Protein AF-A0A2N1YJS6-F1 (afdb_monomer)

Secondary structure (DSSP, 8-state):
-EEGGGSS-GGGHHHHHHHHHHHHHHHHHTTSEEEE-SSTTPPPEEEE-------TT-----------

Structure (mmCIF, N/CA/C/O backbone):
data_AF-A0A2N1YJS6-F1
#
_entry.id   AF-A0A2N1YJS6-F1
#
loop_
_atom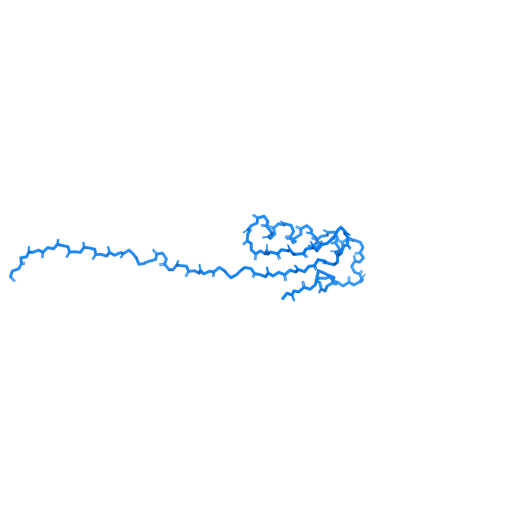_site.group_PDB
_atom_site.id
_atom_site.type_symbol
_atom_site.label_atom_id
_atom_site.label_alt_id
_atom_site.label_comp_id
_atom_site.label_asym_id
_atom_site.label_entity_id
_atom_site.label_seq_id
_atom_site.pdbx_PDB_ins_code
_atom_site.Cartn_x
_atom_site.Cartn_y
_atom_site.Cartn_z
_atom_site.occupancy
_atom_site.B_iso_or_equiv
_atom_site.auth_seq_id
_atom_site.auth_comp_id
_atom_site.auth_asym_id
_atom_site.auth_atom_id
_atom_site.pdbx_PDB_model_num
ATOM 1 N N . PHE A 1 1 ? -4.021 -7.696 7.336 1.00 89.06 1 PHE A N 1
ATOM 2 C CA . PHE A 1 1 ? -3.105 -6.735 6.695 1.00 89.06 1 PHE A CA 1
ATOM 3 C C . PHE A 1 1 ? -2.761 -7.243 5.307 1.00 89.06 1 PHE A C 1
ATOM 5 O O . PHE A 1 1 ? -2.631 -8.451 5.154 1.00 89.06 1 PHE A O 1
ATOM 12 N N . VAL A 1 2 ? -2.64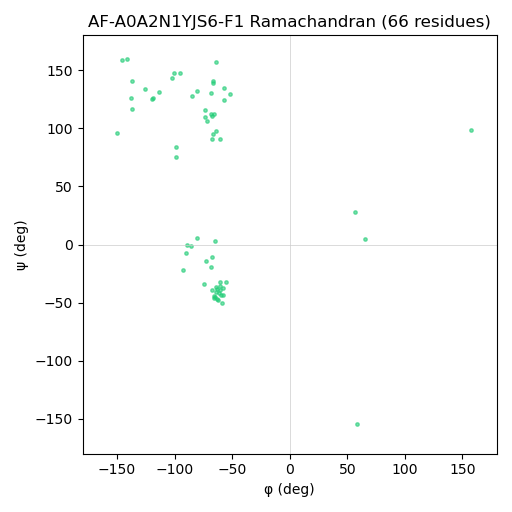9 -6.353 4.322 1.00 96.25 2 VAL A N 1
ATOM 13 C CA . VAL A 1 2 ? -2.300 -6.672 2.928 1.00 96.25 2 VAL A CA 1
ATOM 14 C C . VAL A 1 2 ? -0.996 -5.946 2.576 1.00 96.25 2 VAL A C 1
ATOM 16 O O . VAL A 1 2 ? -0.933 -4.736 2.796 1.00 96.25 2 VAL A O 1
ATOM 19 N N . PRO A 1 3 ? 0.054 -6.623 2.080 1.00 97.12 3 PRO A N 1
ATOM 20 C CA . PRO A 1 3 ? 1.280 -5.944 1.667 1.00 97.12 3 PRO A CA 1
ATOM 21 C C . PRO A 1 3 ? 1.050 -5.042 0.446 1.00 97.12 3 PRO A C 1
ATOM 23 O O . PRO A 1 3 ? 0.385 -5.434 -0.505 1.00 97.12 3 PRO A O 1
ATOM 26 N N . PHE A 1 4 ? 1.643 -3.848 0.420 1.00 97.50 4 PHE A N 1
ATOM 27 C CA . PHE A 1 4 ? 1.466 -2.895 -0.686 1.00 97.50 4 PHE A CA 1
ATOM 28 C C . PHE A 1 4 ? 1.874 -3.459 -2.055 1.00 97.50 4 PHE A C 1
ATOM 30 O O . PHE A 1 4 ? 1.205 -3.207 -3.052 1.00 97.50 4 PHE A O 1
ATOM 37 N N . PHE A 1 5 ? 2.944 -4.258 -2.111 1.00 95.56 5 PHE A N 1
ATOM 38 C CA . PHE A 1 5 ? 3.456 -4.811 -3.370 1.00 95.56 5 PHE A CA 1
ATOM 39 C C . PHE A 1 5 ? 2.514 -5.827 -4.032 1.00 95.56 5 PHE A C 1
ATOM 41 O O . PHE A 1 5 ? 2.742 -6.197 -5.177 1.00 95.56 5 PHE A O 1
ATOM 48 N N . THR A 1 6 ? 1.465 -6.286 -3.339 1.00 96.75 6 THR A N 1
ATOM 49 C CA . THR A 1 6 ? 0.452 -7.178 -3.922 1.00 96.75 6 THR A CA 1
ATOM 50 C C . THR A 1 6 ? -0.705 -6.414 -4.572 1.00 96.75 6 THR A C 1
ATOM 52 O O . THR A 1 6 ? -1.637 -7.046 -5.061 1.00 96.75 6 THR A O 1
ATOM 55 N N . LEU A 1 7 ? -0.694 -5.075 -4.539 1.00 96.69 7 LEU A N 1
ATOM 56 C CA . LEU A 1 7 ? -1.770 -4.221 -5.064 1.00 96.69 7 LEU A CA 1
ATOM 57 C C . LEU A 1 7 ? -1.591 -3.832 -6.538 1.00 96.69 7 LEU A C 1
ATOM 59 O O . LEU A 1 7 ? -2.493 -3.238 -7.118 1.00 96.69 7 LEU A O 1
ATOM 63 N N . PHE A 1 8 ? -0.450 -4.164 -7.132 1.00 96.12 8 PHE A N 1
ATOM 64 C CA . PHE A 1 8 ? -0.133 -3.922 -8.536 1.00 96.12 8 PHE A CA 1
ATOM 65 C C . PHE A 1 8 ? 0.632 -5.121 -9.093 1.00 96.12 8 PHE A C 1
ATOM 67 O O . PHE A 1 8 ? 1.215 -5.914 -8.347 1.00 96.12 8 PHE A O 1
ATOM 74 N N . ARG A 1 9 ? 0.641 -5.262 -10.415 1.00 96.88 9 ARG A N 1
ATOM 75 C CA . ARG A 1 9 ? 1.399 -6.297 -11.114 1.00 96.88 9 ARG A CA 1
ATOM 76 C C . ARG A 1 9 ? 2.756 -5.766 -11.582 1.00 96.88 9 ARG A C 1
ATOM 78 O O . ARG A 1 9 ? 2.855 -4.591 -11.945 1.00 96.88 9 ARG A O 1
ATOM 85 N N . PRO A 1 10 ? 3.807 -6.604 -11.632 1.00 94.56 10 PRO A N 1
ATOM 86 C CA . PRO A 1 10 ? 5.127 -6.182 -12.103 1.00 94.56 10 PRO A CA 1
ATOM 87 C C . PRO A 1 10 ? 5.124 -5.566 -13.512 1.00 94.56 10 PRO A C 1
ATOM 89 O O . PRO A 1 10 ? 5.906 -4.654 -13.781 1.00 94.56 10 PRO A O 1
ATOM 92 N N . GLU A 1 11 ? 4.232 -6.018 -14.398 1.00 97.69 11 GLU A N 1
ATOM 93 C CA . GLU A 1 11 ? 4.138 -5.562 -15.793 1.00 97.69 11 GLU A CA 1
ATOM 94 C C . GLU A 1 11 ? 3.664 -4.105 -15.919 1.00 97.69 11 GLU A C 1
ATOM 96 O O . GLU A 1 11 ? 3.906 -3.465 -16.941 1.00 97.69 11 GLU A O 1
ATOM 101 N N . GLU A 1 12 ? 3.037 -3.550 -14.878 1.00 96.44 12 GLU A N 1
ATOM 102 C CA . GLU A 1 12 ? 2.640 -2.137 -14.824 1.00 96.44 12 GLU A CA 1
ATOM 103 C C . GLU A 1 12 ? 3.849 -1.197 -14.638 1.00 96.44 12 GLU A C 1
ATOM 105 O O . GLU A 1 12 ? 3.755 0.024 -14.822 1.00 96.44 12 GLU A O 1
ATOM 110 N N . GLY A 1 13 ? 5.005 -1.760 -14.269 1.00 96.44 13 GLY A N 1
ATOM 111 C CA . GLY A 1 13 ? 6.258 -1.046 -14.090 1.00 96.44 13 GLY A CA 1
ATOM 112 C C . GLY A 1 13 ? 6.169 0.079 -13.057 1.00 96.44 13 GLY A C 1
ATOM 113 O O . GLY A 1 13 ? 5.344 0.091 -12.145 1.00 96.44 13 GLY A O 1
ATOM 114 N N . ARG A 1 14 ? 7.047 1.075 -13.202 1.00 97.44 14 ARG A N 1
ATOM 115 C CA . ARG A 1 14 ? 7.129 2.209 -12.264 1.00 97.44 14 ARG A CA 1
ATOM 116 C C . ARG A 1 14 ? 5.831 3.015 -12.189 1.00 97.44 14 ARG A C 1
ATOM 118 O O . ARG A 1 14 ? 5.527 3.558 -11.131 1.00 97.44 14 ARG A O 1
ATOM 125 N N . ALA A 1 15 ? 5.094 3.107 -13.295 1.00 97.75 15 ALA A N 1
ATOM 126 C CA . ALA A 1 15 ? 3.841 3.850 -13.347 1.00 97.75 15 ALA A CA 1
ATOM 127 C C . ALA A 1 15 ? 2.775 3.204 -12.450 1.00 97.75 15 ALA A C 1
ATOM 129 O O . ALA A 1 15 ? 2.179 3.911 -11.640 1.00 97.75 15 ALA A O 1
ATOM 130 N N . GLY A 1 16 ? 2.609 1.876 -12.515 1.00 97.38 16 GLY A N 1
ATOM 131 C CA . GLY A 1 16 ? 1.679 1.143 -11.646 1.00 97.38 16 GLY A CA 1
ATOM 132 C C . GLY A 1 16 ? 1.980 1.332 -10.163 1.00 97.38 16 GLY A C 1
ATOM 133 O O . GLY A 1 16 ? 1.081 1.638 -9.379 1.00 97.38 16 GLY A O 1
ATOM 134 N N . VAL A 1 17 ? 3.262 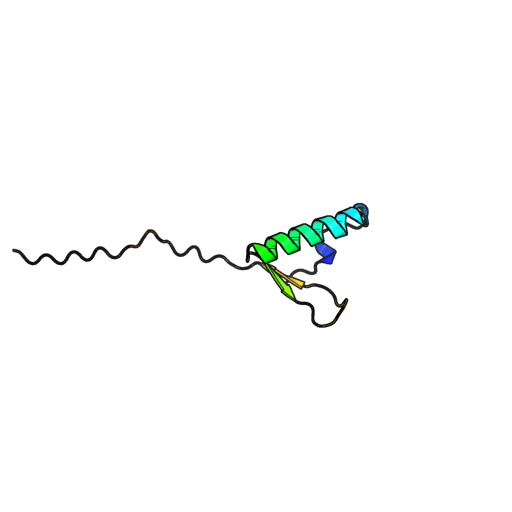1.269 -9.784 1.00 97.31 17 VAL A N 1
ATOM 135 C CA . VAL A 1 17 ? 3.700 1.512 -8.398 1.00 97.31 17 VAL A CA 1
ATOM 136 C C . VAL A 1 17 ? 3.299 2.911 -7.927 1.00 97.31 17 VAL A C 1
ATOM 138 O O . VAL A 1 17 ? 2.702 3.051 -6.863 1.00 97.31 17 VAL A O 1
ATOM 141 N N . VAL A 1 18 ? 3.613 3.949 -8.709 1.00 98.06 18 VAL A N 1
ATOM 142 C CA . VAL A 1 18 ? 3.349 5.347 -8.327 1.00 98.06 18 VAL A CA 1
ATOM 143 C C . VAL A 1 18 ? 1.850 5.627 -8.248 1.00 98.06 18 VAL A C 1
ATOM 145 O O . VAL A 1 18 ? 1.401 6.234 -7.279 1.00 98.06 18 VAL A O 1
ATOM 148 N N . VAL A 1 19 ? 1.067 5.161 -9.222 1.00 98.06 19 VAL A N 1
ATOM 149 C CA . VAL A 1 19 ? -0.390 5.358 -9.237 1.00 98.06 19 VAL A CA 1
ATOM 150 C C . VAL A 1 19 ? -1.047 4.635 -8.064 1.00 98.06 19 VAL A C 1
ATOM 152 O O . VAL A 1 19 ? -1.848 5.236 -7.353 1.00 98.06 19 VAL A O 1
ATOM 155 N N . THR A 1 20 ? -0.660 3.386 -7.803 1.00 97.94 20 THR A N 1
ATOM 156 C CA . THR A 1 20 ? -1.177 2.617 -6.663 1.00 97.94 20 THR A CA 1
ATOM 157 C C . THR A 1 20 ? -0.791 3.270 -5.341 1.00 97.94 20 THR A C 1
ATOM 159 O O . THR A 1 20 ? -1.604 3.340 -4.423 1.00 97.94 20 THR A O 1
ATOM 162 N N . PHE A 1 21 ? 0.426 3.813 -5.243 1.00 97.75 21 PHE A N 1
ATOM 163 C CA . PHE A 1 21 ? 0.863 4.545 -4.060 1.00 97.75 21 PHE A CA 1
ATOM 164 C C . PHE A 1 21 ? 0.009 5.795 -3.827 1.00 97.75 21 PHE A C 1
ATOM 166 O O . PHE A 1 21 ? -0.499 5.982 -2.726 1.00 97.75 21 PHE A O 1
ATOM 173 N N . ILE A 1 22 ? -0.232 6.602 -4.863 1.00 98.19 22 ILE A N 1
ATOM 174 C CA . ILE A 1 22 ? -1.100 7.786 -4.778 1.00 98.19 22 ILE A CA 1
ATOM 175 C C . ILE A 1 22 ? -2.538 7.397 -4.410 1.00 98.19 22 ILE A C 1
ATOM 177 O O . ILE A 1 22 ? -3.137 8.047 -3.558 1.00 98.19 22 ILE A O 1
ATOM 181 N N . ALA A 1 23 ? -3.080 6.323 -4.990 1.00 97.81 23 ALA A N 1
ATOM 182 C CA . ALA A 1 23 ? -4.416 5.835 -4.651 1.00 97.81 23 ALA A CA 1
ATOM 183 C C . ALA A 1 23 ? -4.517 5.458 -3.164 1.00 97.81 23 ALA A C 1
ATOM 185 O O . ALA A 1 23 ? -5.463 5.848 -2.486 1.00 97.81 23 ALA A O 1
ATOM 186 N N . VAL A 1 24 ? -3.508 4.764 -2.628 1.00 97.44 24 VAL A N 1
ATOM 187 C CA . VAL A 1 24 ? -3.431 4.439 -1.197 1.00 97.44 24 VAL A CA 1
ATOM 188 C C . VAL A 1 24 ? -3.310 5.702 -0.342 1.00 97.44 24 VAL A C 1
ATOM 190 O O . VAL A 1 24 ? -3.985 5.792 0.680 1.00 97.44 24 VAL A O 1
ATOM 193 N N . LEU A 1 25 ? -2.516 6.696 -0.756 1.00 97.81 25 LEU A N 1
ATOM 194 C CA . LEU A 1 25 ? -2.425 7.982 -0.054 1.00 97.81 25 LEU A CA 1
ATOM 195 C C . LEU A 1 25 ? -3.774 8.714 -0.010 1.00 97.81 25 LEU A C 1
ATOM 197 O O . LEU A 1 25 ? -4.124 9.269 1.032 1.00 97.81 25 LEU A O 1
ATOM 201 N N . GLU A 1 26 ? -4.559 8.678 -1.088 1.00 98.00 26 GLU A N 1
ATOM 202 C CA . GLU A 1 26 ? -5.903 9.268 -1.087 1.00 98.00 26 GLU A CA 1
ATOM 203 C C . GLU A 1 26 ? -6.854 8.493 -0.158 1.00 98.00 26 GLU A C 1
ATOM 205 O O . GLU A 1 26 ? -7.598 9.104 0.603 1.00 98.00 26 GLU A O 1
ATOM 210 N N . LEU A 1 27 ? -6.772 7.158 -0.112 1.00 96.56 27 LEU A N 1
ATOM 211 C CA . LEU A 1 27 ? -7.561 6.351 0.832 1.00 96.56 27 LEU A CA 1
ATOM 212 C C . LEU A 1 27 ? -7.200 6.624 2.300 1.00 96.56 27 LEU A C 1
ATOM 214 O O . LEU A 1 27 ? -8.087 6.633 3.157 1.00 96.56 27 LEU A O 1
ATOM 218 N N . ILE A 1 28 ? -5.919 6.866 2.598 1.00 95.94 28 ILE A N 1
ATOM 219 C CA . ILE A 1 28 ? -5.467 7.304 3.928 1.00 95.94 28 ILE A CA 1
ATOM 220 C C . ILE A 1 28 ? -6.072 8.670 4.255 1.00 95.94 28 ILE A C 1
ATOM 222 O O . ILE A 1 28 ? -6.623 8.858 5.339 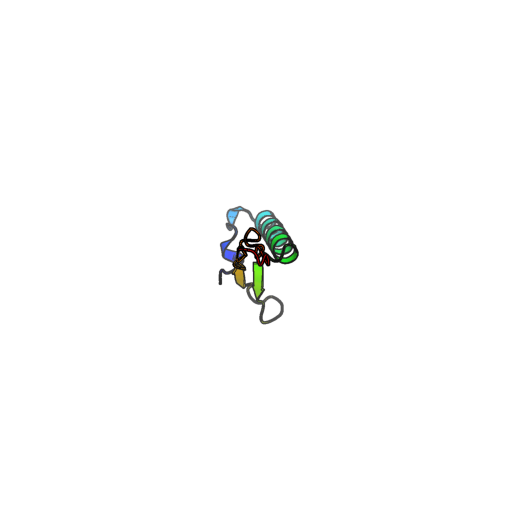1.00 95.94 28 ILE A O 1
ATOM 226 N N . LYS A 1 29 ? -6.012 9.617 3.312 1.00 96.25 29 LYS A N 1
ATOM 227 C CA . LYS A 1 29 ? -6.572 10.965 3.472 1.00 96.25 29 LYS A CA 1
ATOM 228 C C . LYS A 1 29 ? -8.085 10.937 3.712 1.00 96.25 29 LYS A C 1
ATOM 230 O O . LYS A 1 29 ? -8.576 11.712 4.528 1.00 96.25 29 LYS A O 1
ATOM 235 N N . SER A 1 30 ? -8.812 10.012 3.084 1.00 95.62 30 SER A N 1
ATOM 236 C CA . SER A 1 30 ? -10.242 9.771 3.334 1.00 95.62 30 SER A CA 1
ATOM 237 C C . SER A 1 30 ? -10.530 8.906 4.571 1.00 95.62 30 SER A C 1
ATOM 239 O O . SER A 1 30 ? -11.682 8.557 4.805 1.00 95.62 30 SER A O 1
ATOM 241 N N . SER A 1 31 ? -9.521 8.547 5.37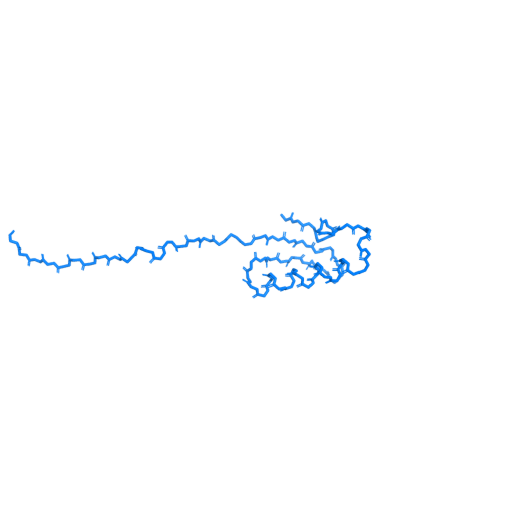4 1.00 94.31 31 SER A N 1
ATOM 242 C CA . SER A 1 31 ? -9.662 7.693 6.566 1.00 94.31 31 SER A CA 1
ATOM 243 C C . SER A 1 31 ? -10.283 6.313 6.297 1.00 94.31 31 SER A C 1
ATOM 245 O O . SER A 1 31 ? -10.873 5.714 7.194 1.00 94.31 31 SER A O 1
ATOM 247 N N . LEU A 1 32 ? -10.122 5.777 5.083 1.00 95.12 32 LEU A N 1
ATOM 248 C CA . LEU A 1 32 ? -10.635 4.458 4.690 1.00 95.12 32 LEU A CA 1
ATOM 249 C C . LEU A 1 32 ? -9.606 3.341 4.897 1.00 95.12 32 LEU A C 1
ATOM 251 O O . LEU A 1 32 ? -9.963 2.167 5.004 1.00 95.12 32 LEU A O 1
ATOM 255 N N . VAL A 1 33 ? -8.320 3.689 4.950 1.00 95.88 33 VAL A N 1
ATOM 256 C CA . VAL A 1 33 ? -7.217 2.734 5.072 1.00 95.88 33 VAL A CA 1
ATOM 257 C C . VAL A 1 33 ? -6.183 3.231 6.076 1.00 95.88 33 VAL A C 1
ATOM 259 O O . VAL A 1 33 ? -5.835 4.407 6.107 1.00 95.88 33 VAL A O 1
ATOM 262 N N . GLU A 1 34 ? -5.657 2.302 6.867 1.00 96.25 34 GLU A N 1
ATOM 263 C CA . GLU A 1 34 ? -4.465 2.477 7.694 1.00 96.25 34 GLU A CA 1
ATOM 264 C C . GLU A 1 34 ? -3.265 1.804 7.033 1.00 96.25 34 GLU A C 1
ATOM 266 O O . GLU A 1 34 ? -3.391 0.721 6.453 1.00 96.25 34 GLU A O 1
ATOM 271 N N . VAL A 1 35 ? -2.090 2.421 7.161 1.00 96.56 35 VAL A N 1
ATOM 272 C CA . VAL A 1 35 ? -0.825 1.876 6.657 1.00 96.56 35 VAL A CA 1
ATOM 273 C C . VAL A 1 35 ? 0.197 1.811 7.782 1.00 96.56 35 VAL A C 1
ATOM 275 O O . VAL A 1 35 ? 0.366 2.769 8.530 1.00 96.56 35 VAL A O 1
ATOM 278 N N . ILE A 1 36 ? 0.885 0.676 7.884 1.00 97.00 36 ILE A N 1
ATOM 279 C CA . ILE A 1 36 ? 1.963 0.437 8.844 1.00 97.00 36 ILE A CA 1
ATOM 280 C C . ILE A 1 36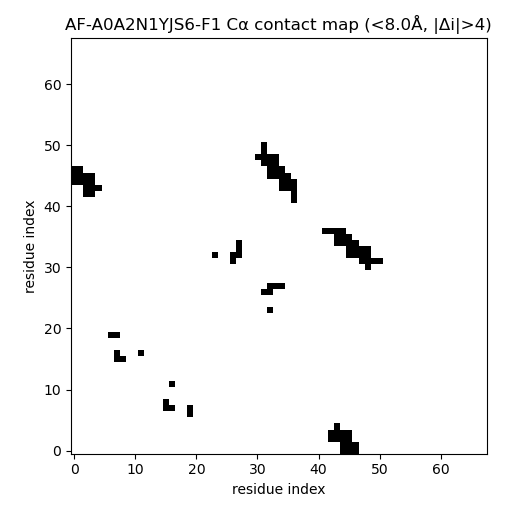 ? 3.285 0.285 8.090 1.00 97.00 36 ILE A C 1
ATOM 282 O O . ILE A 1 36 ? 3.380 -0.499 7.141 1.00 97.00 36 ILE A O 1
ATOM 286 N N . GLN A 1 37 ? 4.304 1.008 8.560 1.00 97.62 37 GLN A N 1
ATOM 287 C CA . GLN A 1 37 ? 5.704 0.893 8.161 1.00 97.62 37 GLN A CA 1
ATOM 288 C C . GLN A 1 37 ? 6.567 0.971 9.424 1.00 97.62 37 GLN A C 1
ATOM 290 O O . GLN A 1 37 ? 6.536 1.983 10.118 1.00 97.62 37 GLN A O 1
ATOM 295 N N . SER A 1 38 ? 7.293 -0.096 9.757 1.00 96.12 38 SER A N 1
ATOM 296 C CA . SER A 1 38 ? 8.052 -0.157 11.016 1.00 96.12 38 SER A CA 1
ATOM 297 C C . SER A 1 38 ? 9.323 0.693 10.995 1.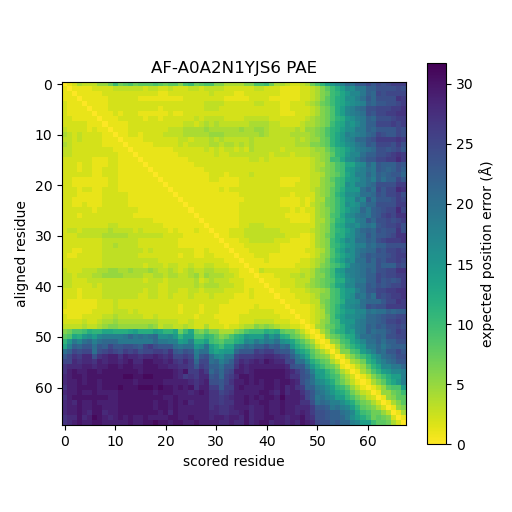00 96.12 38 SER A C 1
ATOM 299 O O . SER A 1 38 ? 9.700 1.253 12.018 1.00 96.12 38 SER A O 1
ATOM 301 N N . GLU A 1 39 ? 9.975 0.795 9.836 1.00 97.75 39 GLU A N 1
ATOM 302 C CA . GLU A 1 39 ? 11.241 1.507 9.630 1.00 97.75 39 GLU A CA 1
ATOM 303 C C . GLU A 1 39 ? 11.276 2.138 8.226 1.00 97.75 39 GLU A C 1
ATOM 305 O O . GLU A 1 39 ? 10.554 1.675 7.335 1.00 97.75 39 GLU A O 1
ATOM 310 N N . PRO A 1 40 ? 12.113 3.162 7.972 1.00 96.69 40 PRO A N 1
ATOM 311 C CA . PRO A 1 40 ? 12.248 3.745 6.640 1.00 96.69 40 PRO A CA 1
ATOM 312 C C . PRO A 1 40 ? 12.531 2.681 5.573 1.00 96.69 40 PRO A C 1
ATOM 314 O O . PRO A 1 40 ? 13.433 1.862 5.721 1.00 96.69 40 PRO A O 1
ATOM 317 N N . PHE A 1 41 ? 11.755 2.707 4.489 1.00 94.56 41 PHE A N 1
ATOM 318 C CA . PHE A 1 41 ? 11.834 1.759 3.366 1.00 94.56 41 PHE A CA 1
ATOM 319 C C . PHE A 1 41 ? 11.479 0.298 3.692 1.00 94.56 41 PHE A C 1
ATOM 321 O O . PHE A 1 41 ? 11.526 -0.545 2.795 1.00 94.56 41 PHE A O 1
ATOM 328 N N . ALA A 1 42 ? 11.042 -0.011 4.917 1.00 96.75 42 ALA A N 1
ATOM 329 C CA . ALA A 1 42 ? 10.449 -1.308 5.224 1.00 96.75 42 ALA A CA 1
ATOM 330 C C . ALA A 1 42 ? 9.130 -1.509 4.443 1.00 96.75 42 ALA A C 1
ATOM 332 O O . ALA A 1 42 ? 8.488 -0.523 4.054 1.00 96.75 42 ALA A O 1
ATOM 333 N N . PRO A 1 43 ? 8.688 -2.761 4.220 1.00 95.75 43 PRO A N 1
ATOM 334 C CA . PRO A 1 43 ? 7.449 -3.038 3.502 1.00 95.75 43 PRO A CA 1
ATOM 335 C C . PRO A 1 43 ? 6.219 -2.373 4.133 1.00 95.75 43 PRO A C 1
ATOM 337 O O . PRO A 1 43 ? 5.995 -2.449 5.343 1.00 95.75 43 PRO A O 1
ATOM 340 N N . LEU A 1 44 ? 5.387 -1.769 3.285 1.00 97.50 44 LEU A N 1
ATOM 341 C CA . LEU A 1 44 ? 4.120 -1.160 3.682 1.00 97.50 44 LEU A CA 1
ATOM 342 C C . LEU A 1 44 ? 3.029 -2.225 3.819 1.00 97.50 44 LEU A C 1
ATOM 344 O O . LEU A 1 44 ? 2.823 -3.028 2.905 1.00 97.50 44 LEU A O 1
ATOM 348 N N . HIS A 1 45 ? 2.296 -2.190 4.928 1.00 98.00 45 HIS A N 1
ATOM 349 C CA . HIS A 1 45 ? 1.173 -3.087 5.198 1.00 98.00 45 HIS A CA 1
ATOM 350 C C . HIS A 1 45 ? -0.113 -2.291 5.392 1.00 98.00 45 HIS A C 1
ATOM 352 O O . HIS A 1 45 ? -0.179 -1.420 6.254 1.00 98.00 45 HIS A O 1
ATOM 358 N N . LEU A 1 46 ? -1.143 -2.614 4.614 1.00 97.44 46 LEU A N 1
ATOM 359 C CA . LEU A 1 46 ? -2.420 -1.914 4.606 1.00 97.44 46 LEU A CA 1
ATOM 360 C C . LEU A 1 46 ? -3.475 -2.670 5.417 1.00 97.44 46 LEU A C 1
ATOM 362 O O . LEU A 1 46 ? -3.506 -3.907 5.441 1.00 97.44 46 LEU A O 1
ATOM 366 N N . LYS A 1 47 ? -4.385 -1.926 6.039 1.00 96.44 47 LYS A N 1
ATOM 367 C CA . LYS A 1 47 ? -5.585 -2.437 6.704 1.00 96.44 47 LYS A CA 1
ATOM 368 C C . LYS A 1 47 ? -6.763 -1.528 6.366 1.00 96.44 47 LYS A C 1
ATOM 370 O O . LYS A 1 47 ? -6.687 -0.324 6.577 1.00 96.44 47 LYS A O 1
ATOM 375 N N . ALA A 1 48 ? -7.846 -2.102 5.852 1.00 94.69 48 ALA A N 1
ATOM 376 C CA . ALA A 1 48 ? -9.085 -1.360 5.656 1.00 94.69 48 ALA A CA 1
ATOM 377 C C . ALA A 1 48 ? -9.687 -0.972 7.012 1.00 94.69 48 ALA A C 1
ATOM 379 O O . ALA A 1 48 ? -9.666 -1.767 7.959 1.00 94.69 48 ALA A O 1
ATOM 380 N N . ARG A 1 49 ? -10.231 0.240 7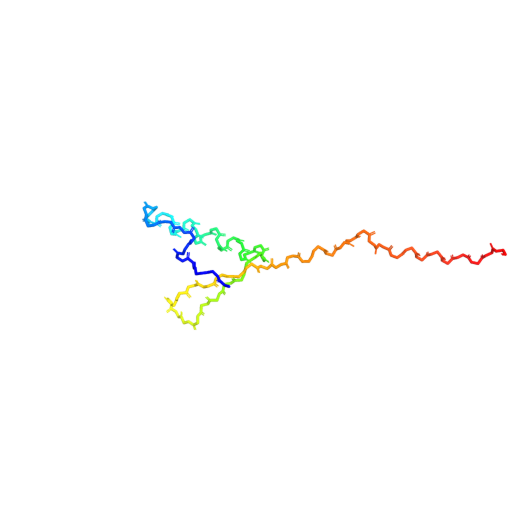.095 1.00 92.25 49 ARG A N 1
ATOM 381 C CA . ARG A 1 49 ? -11.065 0.659 8.216 1.00 92.25 49 ARG A CA 1
ATOM 382 C C . ARG A 1 49 ? -12.491 0.205 7.947 1.00 92.25 49 ARG A C 1
ATOM 384 O O . ARG A 1 49 ? -13.041 0.469 6.882 1.00 92.25 49 ARG A O 1
ATOM 391 N N . THR A 1 50 ? -13.082 -0.495 8.908 1.00 82.06 50 THR A N 1
ATOM 392 C CA . THR A 1 50 ? -14.513 -0.785 8.870 1.00 82.06 50 THR A CA 1
ATOM 393 C C . THR A 1 50 ? -15.239 0.505 9.214 1.00 82.06 50 THR A C 1
ATOM 395 O O . THR A 1 50 ? -15.081 1.014 10.322 1.00 82.06 50 THR A O 1
ATOM 398 N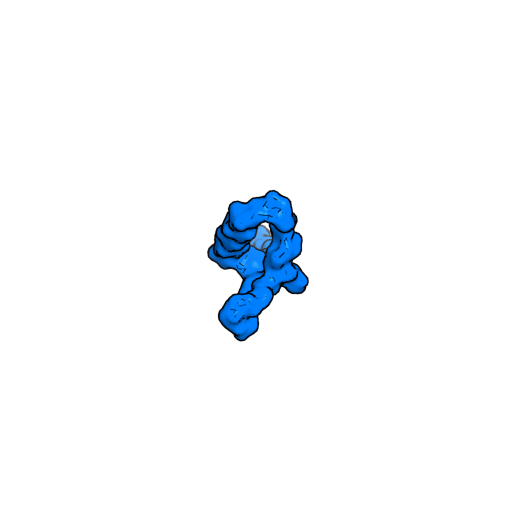 N . VAL A 1 51 ? -16.011 1.042 8.274 1.00 70.25 51 VAL A N 1
ATOM 399 C CA . VAL A 1 51 ? -17.007 2.061 8.599 1.00 70.25 51 VAL A CA 1
ATOM 400 C C . VAL A 1 51 ? -18.137 1.315 9.296 1.00 70.25 51 VAL A C 1
ATOM 402 O O . VAL A 1 51 ? -18.810 0.496 8.671 1.00 70.25 51 VAL A O 1
ATOM 405 N N . LEU A 1 52 ? -18.294 1.525 10.602 1.00 64.50 52 LEU A N 1
ATOM 406 C CA . LEU A 1 52 ? -19.573 1.230 11.230 1.00 64.50 52 LEU A CA 1
ATOM 407 C C . LEU A 1 52 ? -20.529 2.263 10.645 1.00 64.50 52 LEU A C 1
ATOM 409 O O . LEU A 1 52 ? -20.349 3.458 10.862 1.00 64.50 52 LEU A O 1
ATOM 413 N N . LEU A 1 53 ? -21.464 1.812 9.813 1.00 62.66 53 LEU A N 1
ATOM 414 C CA . LEU A 1 53 ? -22.636 2.616 9.516 1.00 62.66 53 LEU A CA 1
ATOM 415 C C . LEU A 1 53 ? -23.388 2.682 10.846 1.00 62.66 53 LEU A C 1
ATOM 417 O O . LEU A 1 53 ? -24.046 1.722 11.237 1.00 62.66 53 LEU A O 1
ATOM 421 N N . GLU A 1 54 ? -23.155 3.741 11.615 1.00 54.81 54 GLU A N 1
ATOM 422 C CA . GLU A 1 54 ? -24.087 4.113 12.666 1.00 54.81 54 GLU A CA 1
ATOM 423 C C . GLU A 1 54 ? -25.358 4.517 11.919 1.00 54.81 54 GLU A C 1
ATOM 425 O O . GLU A 1 54 ? -25.337 5.450 11.116 1.00 54.81 54 GLU A O 1
ATOM 430 N N . ASP A 1 55 ? -26.420 3.724 12.070 1.00 53.78 55 ASP A N 1
ATOM 431 C CA . ASP A 1 55 ? -27.734 4.038 11.519 1.00 53.78 55 ASP A CA 1
ATOM 432 C C . ASP A 1 55 ? -28.199 5.367 12.146 1.00 53.78 55 ASP A C 1
ATOM 434 O O . ASP A 1 55 ? -28.818 5.381 13.210 1.00 53.78 55 ASP A O 1
ATOM 438 N N . GLU A 1 56 ? -27.895 6.504 11.509 1.00 53.75 56 GLU A N 1
ATOM 439 C CA . GLU A 1 56 ? -28.324 7.843 11.957 1.00 53.75 56 GLU A CA 1
ATOM 440 C C . GLU A 1 56 ? -29.858 8.041 11.908 1.00 53.75 56 GLU A C 1
ATOM 442 O O . GLU A 1 56 ? -30.366 9.102 12.264 1.00 53.75 56 GLU A O 1
ATOM 447 N N . ASP A 1 57 ? -30.624 7.008 11.542 1.00 56.16 57 ASP A N 1
ATOM 448 C CA . ASP A 1 57 ? -32.088 7.032 11.484 1.00 56.16 57 ASP A CA 1
ATOM 449 C C . ASP A 1 57 ? -32.789 6.721 12.824 1.00 56.16 57 ASP A C 1
ATOM 451 O O . ASP A 1 57 ? -34.018 6.781 12.900 1.00 56.16 57 ASP A O 1
ATOM 455 N N . GLN A 1 58 ? -32.066 6.435 13.915 1.00 54.22 58 GLN A N 1
ATOM 456 C CA . GLN A 1 58 ? -32.672 6.352 15.254 1.00 54.22 58 GLN A CA 1
ATOM 457 C C . GLN A 1 58 ? -32.472 7.638 16.059 1.00 54.22 58 GLN A C 1
ATOM 459 O O . GLN A 1 58 ? -31.717 7.695 17.028 1.00 54.22 58 GLN A O 1
ATOM 464 N N . LEU A 1 59 ? -33.238 8.673 15.708 1.00 49.28 59 LEU A N 1
ATOM 465 C CA . LEU A 1 59 ? -33.571 9.717 16.677 1.00 49.28 59 LEU A CA 1
ATOM 466 C C . LEU A 1 59 ? -34.507 9.118 17.747 1.00 49.28 59 LEU A C 1
ATOM 468 O O . LEU A 1 59 ? -35.512 8.493 17.391 1.00 49.28 59 LEU A O 1
ATOM 472 N N . PRO A 1 60 ? -34.240 9.304 19.054 1.00 42.12 60 PRO A N 1
ATOM 473 C CA . PRO A 1 60 ? -35.183 8.908 20.086 1.00 42.12 60 PRO A CA 1
ATOM 474 C C . PRO A 1 60 ? -36.399 9.830 19.987 1.00 42.12 60 PRO A C 1
ATOM 476 O O . PRO A 1 60 ? -36.311 11.024 20.270 1.00 42.12 60 PRO A O 1
ATOM 479 N N . PHE A 1 61 ? -37.552 9.293 19.591 1.00 45.97 61 PHE A N 1
ATOM 480 C CA . PHE A 1 61 ? -38.813 9.981 19.838 1.00 45.97 61 PHE A CA 1
ATOM 481 C C . PHE A 1 61 ? -39.055 9.987 21.353 1.00 45.97 61 PHE A C 1
ATOM 483 O O . PHE A 1 61 ? -39.667 9.072 21.902 1.00 45.97 61 PHE A O 1
ATOM 490 N N . GLU A 1 62 ? -38.583 11.025 22.043 1.00 52.66 62 GLU A N 1
ATOM 491 C CA . GLU A 1 62 ? -39.216 11.451 23.287 1.00 52.66 62 GLU A CA 1
ATOM 492 C C . GLU A 1 62 ? -40.630 11.922 22.939 1.00 52.66 62 GLU A C 1
ATOM 494 O O . GLU A 1 62 ? -40.846 13.058 22.521 1.00 52.66 62 GLU A O 1
ATOM 499 N N . VAL A 1 63 ? -41.619 11.048 23.120 1.00 50.84 63 VAL A N 1
ATOM 500 C CA . VAL A 1 63 ? -42.994 11.500 23.339 1.00 50.84 63 VAL A CA 1
ATOM 501 C C . VAL A 1 63 ? -43.249 11.444 24.836 1.00 50.84 63 VAL A C 1
ATOM 503 O O . VAL A 1 63 ? -43.785 10.481 25.378 1.00 50.84 63 VAL A O 1
ATOM 506 N N . SER A 1 64 ? -42.836 12.516 25.508 1.00 51.94 64 SER A N 1
ATOM 507 C CA . SER A 1 64 ? -43.499 12.947 26.730 1.00 51.94 64 SER A CA 1
ATOM 508 C C . SER A 1 64 ? -44.852 13.532 26.333 1.00 51.94 64 SER A C 1
ATOM 510 O O . SER A 1 64 ? -44.922 14.624 25.772 1.00 51.94 64 SER A O 1
ATOM 512 N N . ALA A 1 65 ? -45.927 12.799 26.600 1.00 44.62 65 ALA A N 1
ATOM 513 C CA . ALA A 1 65 ? -47.256 13.375 26.717 1.00 44.62 65 ALA A CA 1
ATOM 514 C C . ALA A 1 65 ? -48.071 12.525 27.693 1.00 44.62 65 ALA A C 1
ATOM 516 O O . ALA A 1 65 ? -48.633 11.489 27.348 1.00 44.62 65 ALA A O 1
ATOM 517 N N . ALA A 1 66 ? -48.093 12.986 28.940 1.00 54.72 66 ALA A N 1
ATOM 518 C CA . ALA A 1 66 ? -49.183 12.709 29.854 1.00 54.72 66 ALA A CA 1
ATOM 519 C C . ALA A 1 66 ? -50.505 13.189 29.227 1.00 54.72 66 ALA A C 1
ATOM 521 O O . ALA A 1 66 ? -50.586 14.353 28.840 1.00 54.72 66 ALA A O 1
ATOM 522 N N . ASN A 1 67 ? -51.479 12.282 29.105 1.00 46.66 67 ASN A N 1
ATOM 523 C CA . ASN A 1 67 ? -52.938 12.461 29.223 1.00 46.66 67 ASN A CA 1
ATOM 524 C C . ASN A 1 67 ? -53.641 11.318 28.469 1.00 46.66 67 ASN A C 1
ATOM 526 O O . ASN A 1 67 ? -53.736 11.372 27.244 1.00 46.66 67 ASN A O 1
ATOM 530 N N . ASP A 1 68 ? -54.087 10.272 29.166 1.00 45.50 68 ASP A N 1
ATOM 531 C CA . ASP A 1 68 ? -55.471 10.115 29.662 1.00 45.50 68 ASP A CA 1
ATOM 532 C C . ASP A 1 68 ? -55.549 8.852 30.546 1.00 45.50 68 ASP A C 1
ATOM 534 O O . ASP A 1 68 ? -55.034 7.792 30.116 1.00 45.50 68 ASP A O 1
#

pLDDT: mean 84.79, std 19.53, range [42.12, 98.19]

Sequence (68 aa):
FVPFFTLFRPEEGRAGVVVTFIAVLELIKSSLVEVIQSEPFAPLHLKARTVLLEDEDQLPFEVSAAND

Mean predicted aligned error: 10.35 Å

Solvent-accessible surface area (backbone atoms only — not comparable to full-atom values): 4449 Å² total; per-residue (Å²): 119,45,56,56,80,75,76,53,61,80,90,50,44,72,60,38,54,51,52,51,49,52,52,51,51,51,34,39,74,69,65,43,35,47,78,47,60,92,49,94,90,45,78,46,34,34,38,78,52,82,78,76,79,73,72,82,83,73,71,82,82,81,77,87,70,93,83,135

Radius of gyration: 21.58 Å; Cα contacts (8 Å, |Δi|>4): 51; chains: 1; bounding box: 68×21×46 Å

Nearest PDB structures (foldseek):
  5h67-assembly1_C  TM=9.253E-01  e=6.486E-03  Bacillus subtilis subsp. subtilis str. 168
  8roa-assembly2_D  TM=8.615E-01  e=8.347E-02  Homo sapiens
  8ro6-assembly1_B  TM=8.219E-01  e=8.347E-02  Homo sapiens
  7tve-assembly1_G  TM=7.005E-01  e=1.720E+00  Saccharomyces cerevisiae W303
  6yvu-assembly1_C  TM=6.295E-01  e=3.150E+00  Saccharomyces cerevisiae S288C

Foldseek 3Di:
DAWLVVQFDCVCPPVRSVVSVVVVVVCVVVVQKDWDDPDVPRIIDIDGDDPPPPVPPDDPPPPPDDDD